Pr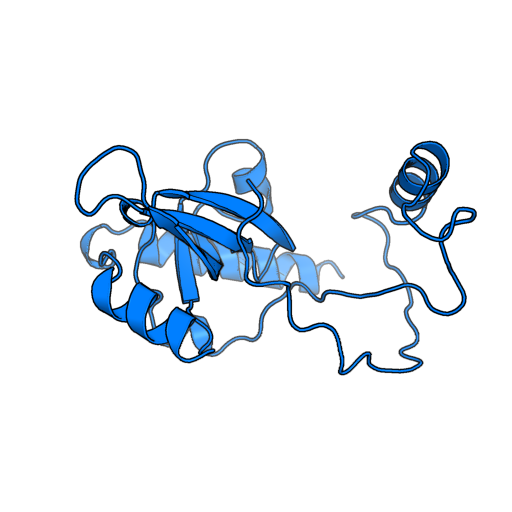otein AF-A0A0R3QI26-F1 (afdb_monomer_lite)

Organism: NCBI:txid42155

pLDDT: mean 86.52, std 13.65, range [39.81, 97.94]

Secondary structure (DSSP, 8-state):
-HHHHHHHHHHHHHHHHHHTSGGG--B--HHHHHHHHHTT--EEEEEE--STTHHHH-SEEEEEEEEEEE-SSTT-EEEEEEESSS--EEEEEGGGEEPPPGGGGSSPPS------TT---TTSS---HHHHHHHHHHS-TTS----------TT-----S---

InterPro domains:
  IPR035437 SNase-like, OB-fold superfamily [G3DSA:2.40.50.90] (6-137)

Structure (mmCIF, N/CA/C/O backbone):
data_AF-A0A0R3QI26-F1
#
_entry.id   AF-A0A0R3QI26-F1
#
loop_
_atom_site.group_PDB
_atom_site.id
_atom_site.type_symbol
_atom_site.label_atom_id
_atom_site.label_alt_id
_atom_site.label_comp_id
_atom_site.label_asym_id
_atom_site.label_entity_id
_atom_site.label_seq_id
_atom_site.pdbx_PDB_ins_code
_atom_site.Cartn_x
_atom_site.Cartn_y
_atom_site.Cartn_z
_atom_site.occupancy
_atom_site.B_iso_or_equiv
_atom_site.auth_seq_id
_atom_site.auth_comp_id
_atom_site.auth_asym_id
_atom_site.auth_atom_id
_atom_site.pdbx_PDB_model_num
ATOM 1 N N . MET A 1 1 ? -5.517 1.335 -22.056 1.00 48.56 1 MET A N 1
ATOM 2 C CA . MET A 1 1 ? -4.408 2.149 -21.522 1.00 48.56 1 MET A CA 1
ATOM 3 C C . MET A 1 1 ? -4.979 3.346 -20.787 1.00 48.56 1 MET A C 1
ATOM 5 O O . MET A 1 1 ? -4.829 3.378 -19.580 1.00 48.56 1 MET A O 1
ATOM 9 N N . ILE A 1 2 ? -5.796 4.162 -21.469 1.00 57.06 2 ILE A N 1
ATOM 10 C CA . ILE A 1 2 ? -6.869 4.965 -20.848 1.00 57.06 2 ILE A CA 1
ATOM 11 C C . ILE A 1 2 ? -7.655 4.081 -19.857 1.00 57.06 2 ILE A C 1
ATOM 13 O O . ILE A 1 2 ? -7.584 4.306 -18.664 1.00 57.06 2 ILE A O 1
ATOM 17 N N . ALA A 1 3 ? -8.125 2.911 -20.312 1.00 59.72 3 ALA A N 1
ATOM 18 C CA . ALA A 1 3 ? -8.862 1.958 -19.470 1.00 59.72 3 ALA A CA 1
ATOM 19 C C . ALA A 1 3 ? -8.213 1.516 -18.132 1.00 59.72 3 ALA A C 1
ATOM 21 O O . ALA A 1 3 ? -8.942 1.289 -17.180 1.00 59.72 3 ALA A O 1
ATOM 22 N N . ALA A 1 4 ? -6.882 1.365 -18.031 1.00 63.09 4 ALA A N 1
ATOM 23 C CA . ALA A 1 4 ? -6.262 0.907 -16.773 1.00 63.09 4 ALA A CA 1
ATOM 24 C C . ALA A 1 4 ? -6.150 2.053 -15.757 1.00 63.09 4 ALA A C 1
ATOM 26 O O . ALA A 1 4 ? -6.390 1.860 -14.567 1.00 63.09 4 ALA A O 1
ATOM 27 N N . ASN A 1 5 ? -5.847 3.257 -16.250 1.00 76.19 5 ASN A N 1
ATOM 28 C CA . ASN A 1 5 ? -5.905 4.470 -15.443 1.00 76.19 5 ASN A CA 1
ATOM 29 C C . ASN A 1 5 ? -7.355 4.805 -15.068 1.00 76.19 5 ASN A C 1
ATOM 31 O O . ASN A 1 5 ? -7.597 5.209 -13.937 1.00 76.19 5 ASN A O 1
ATOM 35 N N . ASP A 1 6 ? -8.316 4.562 -15.964 1.00 83.88 6 ASP A N 1
ATOM 36 C CA . ASP A 1 6 ? -9.743 4.729 -15.679 1.00 83.88 6 ASP A CA 1
ATOM 37 C C . ASP A 1 6 ? -10.209 3.753 -14.594 1.00 83.88 6 ASP A C 1
ATOM 39 O O . ASP A 1 6 ? -10.944 4.142 -13.696 1.00 83.88 6 ASP A O 1
ATOM 43 N N . GLU A 1 7 ? -9.785 2.485 -14.634 1.00 87.75 7 GLU A N 1
ATOM 44 C CA . GLU A 1 7 ? -10.115 1.510 -13.587 1.00 87.75 7 GLU A CA 1
ATOM 45 C C . GLU A 1 7 ? -9.560 1.920 -12.218 1.00 87.75 7 GLU A C 1
ATOM 47 O O . GLU A 1 7 ? -10.280 1.828 -11.221 1.00 87.75 7 GLU A O 1
ATOM 52 N N . LEU A 1 8 ? -8.314 2.404 -12.167 1.00 87.94 8 LEU A N 1
ATOM 53 C CA . LEU A 1 8 ? -7.715 2.918 -10.935 1.00 87.94 8 LEU A CA 1
ATOM 54 C C . LEU A 1 8 ? -8.462 4.161 -10.426 1.00 87.94 8 LEU A C 1
ATOM 56 O O . LEU A 1 8 ? -8.770 4.237 -9.238 1.00 87.94 8 LEU A O 1
ATOM 60 N N . ALA A 1 9 ? -8.794 5.099 -11.317 1.00 88.88 9 ALA A N 1
ATOM 61 C CA . ALA A 1 9 ? -9.532 6.315 -10.982 1.00 88.88 9 ALA A CA 1
ATOM 62 C C . ALA A 1 9 ? -10.949 6.005 -10.474 1.00 88.88 9 ALA A C 1
ATOM 64 O O . ALA A 1 9 ? -11.333 6.465 -9.402 1.00 88.88 9 ALA A O 1
ATOM 65 N N . ASN A 1 10 ? -11.689 5.146 -11.178 1.00 91.81 10 ASN A N 1
ATOM 66 C CA . ASN A 1 10 ? -13.013 4.685 -10.758 1.00 91.81 10 ASN A CA 1
ATOM 67 C C . ASN A 1 10 ? -12.952 4.021 -9.378 1.00 91.81 10 ASN A C 1
ATOM 69 O O . ASN A 1 10 ? -13.800 4.263 -8.522 1.00 91.81 10 ASN A O 1
ATOM 73 N N . PHE A 1 11 ? -11.932 3.196 -9.127 1.00 93.69 11 PHE A N 1
ATOM 74 C CA . PHE A 1 11 ? -11.783 2.557 -7.827 1.00 93.69 11 PHE A CA 1
ATOM 75 C C . PHE A 1 11 ? -11.431 3.554 -6.717 1.00 93.69 11 PHE A C 1
ATOM 77 O O . PHE A 1 11 ? -11.965 3.454 -5.613 1.00 93.69 11 PHE A O 1
ATOM 84 N N . ALA A 1 12 ? -10.589 4.546 -7.002 1.00 92.81 12 ALA A N 1
ATOM 85 C CA . ALA A 1 12 ? -10.317 5.640 -6.077 1.00 92.81 12 ALA A CA 1
ATOM 86 C C . ALA A 1 12 ? -11.598 6.423 -5.729 1.00 92.81 12 ALA A C 1
ATOM 88 O O . ALA A 1 12 ? -11.822 6.749 -4.562 1.00 92.81 12 ALA A O 1
ATOM 89 N N . GLU A 1 13 ? -12.479 6.674 -6.701 1.00 93.44 13 GLU A N 1
ATOM 90 C CA . GLU A 1 13 ? -13.786 7.302 -6.469 1.00 93.44 13 GLU A CA 1
ATOM 91 C C . GLU A 1 13 ? -14.718 6.440 -5.604 1.00 93.44 13 GLU A C 1
ATOM 93 O O . GLU A 1 13 ? -15.394 6.973 -4.718 1.00 93.44 13 GLU A O 1
ATOM 98 N N . GLU A 1 14 ? -14.732 5.117 -5.805 1.00 95.25 14 GLU A N 1
ATOM 99 C CA . GLU A 1 14 ? -15.482 4.173 -4.964 1.00 95.25 14 GLU A CA 1
ATOM 100 C C . GLU A 1 14 ? -15.017 4.246 -3.498 1.00 95.25 14 GLU A C 1
ATOM 102 O O . GLU A 1 14 ? -15.839 4.398 -2.586 1.00 95.25 14 GLU A O 1
ATOM 107 N N . LEU A 1 15 ? -13.698 4.204 -3.264 1.00 96.12 15 LEU A N 1
ATOM 108 C CA . LEU A 1 15 ? -13.115 4.313 -1.923 1.00 96.12 15 LEU A CA 1
ATOM 109 C C . LEU A 1 15 ? -13.424 5.675 -1.292 1.00 96.12 15 LEU A C 1
ATOM 111 O O . LEU A 1 15 ? -13.869 5.730 -0.142 1.00 96.12 15 LEU A O 1
ATOM 115 N N . ASN A 1 16 ? -13.254 6.764 -2.044 1.00 95.06 16 ASN A N 1
ATOM 116 C CA . ASN A 1 16 ? -13.563 8.115 -1.578 1.00 95.06 16 ASN A CA 1
ATOM 117 C C . ASN A 1 16 ? -15.042 8.274 -1.221 1.00 95.06 16 ASN A C 1
ATOM 119 O O . ASN A 1 16 ? -15.364 8.877 -0.200 1.00 95.06 16 ASN A O 1
ATOM 123 N N . SER A 1 17 ? -15.945 7.697 -2.013 1.00 95.81 17 SER A N 1
ATOM 124 C CA . SER A 1 17 ? -17.383 7.735 -1.742 1.00 95.81 17 SER A CA 1
ATOM 125 C C . SER A 1 17 ? -17.740 6.963 -0.470 1.00 95.81 17 SER A C 1
ATOM 127 O O . SER A 1 17 ? -18.522 7.443 0.352 1.00 95.81 17 SER A O 1
ATOM 129 N N . PHE A 1 18 ? -17.150 5.781 -0.269 1.00 97.69 18 PHE A N 1
ATOM 130 C CA . PHE A 1 18 ? -17.448 4.950 0.894 1.00 97.69 18 PHE A CA 1
ATOM 131 C C . PHE A 1 18 ? -16.829 5.503 2.180 1.00 97.69 18 PHE A C 1
ATOM 133 O O . PHE A 1 18 ? -17.549 5.771 3.146 1.00 97.69 18 PHE A O 1
ATOM 140 N N . TYR A 1 19 ? -15.509 5.696 2.205 1.00 97.12 19 TYR A N 1
ATOM 141 C CA . TYR A 1 19 ? -14.792 6.157 3.395 1.00 97.12 19 TYR A CA 1
ATOM 142 C C . TYR A 1 19 ? -14.899 7.667 3.594 1.00 97.12 19 TYR A C 1
ATOM 144 O O . TYR A 1 19 ? -14.694 8.147 4.705 1.00 97.12 19 TYR A O 1
ATOM 152 N N . GLY A 1 20 ? -15.340 8.431 2.594 1.00 94.44 20 GLY A N 1
ATOM 153 C CA . GLY A 1 20 ? -15.779 9.815 2.774 1.00 94.44 20 GLY A CA 1
ATOM 154 C C . GLY A 1 20 ? -16.911 9.942 3.797 1.00 94.44 20 GLY A C 1
ATOM 155 O O . GLY A 1 20 ? -16.990 10.948 4.499 1.00 94.44 20 GLY A O 1
ATOM 156 N N . HIS A 1 21 ? -17.725 8.896 3.978 1.00 96.12 21 HIS A N 1
ATOM 157 C CA . HIS A 1 21 ? -18.800 8.882 4.961 1.00 96.12 21 HIS A CA 1
ATOM 158 C C . HIS A 1 21 ? -18.305 8.384 6.342 1.00 96.12 21 HIS A C 1
ATOM 160 O O . HIS A 1 21 ? -17.973 7.206 6.485 1.00 96.12 21 HIS A O 1
ATOM 166 N N . PRO A 1 22 ? -18.330 9.205 7.417 1.00 95.19 22 PRO A N 1
ATOM 167 C CA . PRO A 1 22 ? -17.735 8.839 8.712 1.00 95.19 22 PRO A CA 1
ATOM 168 C C . PRO A 1 22 ? -18.289 7.560 9.355 1.00 95.19 22 PRO A C 1
ATOM 170 O O . PRO A 1 22 ? -17.576 6.862 10.063 1.00 95.19 22 PRO A O 1
ATOM 173 N N . LYS A 1 23 ? -19.554 7.220 9.080 1.00 97.19 23 LYS A N 1
ATOM 174 C CA . LYS A 1 23 ? -20.205 5.984 9.562 1.00 97.19 23 LYS A CA 1
ATOM 175 C C . LYS A 1 23 ? -19.535 4.694 9.077 1.00 97.19 23 LYS A C 1
ATOM 177 O O . LYS A 1 23 ? -19.688 3.666 9.725 1.00 97.19 23 LYS A O 1
ATOM 182 N N . ASN A 1 24 ? -18.814 4.758 7.962 1.00 97.25 24 ASN A N 1
ATOM 183 C CA . ASN A 1 24 ? -18.126 3.616 7.368 1.00 97.25 24 ASN A CA 1
ATOM 184 C C . ASN A 1 24 ? -16.679 3.483 7.869 1.00 97.25 24 ASN A C 1
ATOM 186 O O . ASN A 1 24 ? -15.964 2.561 7.486 1.00 97.25 24 ASN A O 1
ATOM 190 N N . ARG A 1 25 ? -16.226 4.412 8.720 1.00 97.06 25 ARG A N 1
ATOM 191 C CA . ARG A 1 25 ? -14.868 4.439 9.257 1.00 97.06 25 ARG A CA 1
ATOM 192 C C . ARG A 1 25 ? -14.832 3.674 10.568 1.00 97.06 25 ARG A C 1
ATOM 194 O O . ARG A 1 25 ? -15.480 4.060 11.540 1.00 97.06 25 ARG A O 1
ATOM 201 N N . LYS A 1 26 ? -14.033 2.614 10.610 1.00 97.19 26 LYS A N 1
ATOM 202 C CA . LYS A 1 26 ? -13.781 1.843 11.826 1.00 97.19 26 LYS A CA 1
ATOM 203 C C . LYS A 1 26 ? -12.285 1.773 12.078 1.00 97.19 26 LYS A C 1
ATOM 205 O O . LYS A 1 26 ? -11.536 1.409 11.182 1.00 97.19 26 LYS A O 1
ATOM 210 N N . LEU A 1 27 ? -11.853 2.133 13.285 1.00 95.38 27 LEU A N 1
ATOM 211 C CA . LEU A 1 27 ? -10.446 2.041 13.674 1.00 95.38 27 LEU A CA 1
ATOM 212 C C . LEU A 1 27 ? -9.982 0.586 13.673 1.00 95.38 27 LEU A C 1
ATOM 214 O O . LEU A 1 27 ? -10.707 -0.296 14.140 1.00 95.38 27 LEU A O 1
ATOM 218 N N . ILE A 1 28 ? -8.762 0.356 13.190 1.00 95.44 28 ILE A N 1
ATOM 219 C CA . ILE A 1 28 ? -8.143 -0.964 13.244 1.00 95.44 28 ILE A CA 1
ATOM 220 C C . ILE A 1 28 ? -7.803 -1.350 14.688 1.00 95.44 28 ILE A C 1
ATOM 222 O O . ILE A 1 28 ? -7.332 -0.536 15.482 1.00 95.44 28 ILE A O 1
ATOM 226 N N . ASN A 1 29 ? -8.042 -2.610 15.052 1.00 94.62 29 ASN A N 1
ATOM 227 C CA . ASN A 1 29 ? -7.710 -3.105 16.386 1.00 94.62 29 ASN A CA 1
ATOM 228 C C . ASN A 1 29 ? -6.194 -3.336 16.532 1.00 94.62 29 ASN A C 1
ATOM 230 O O . ASN A 1 29 ? -5.655 -4.297 15.979 1.00 94.62 29 ASN A O 1
ATOM 234 N N . SER A 1 30 ? -5.523 -2.495 17.324 1.00 92.69 30 SER A N 1
ATOM 235 C CA . SER A 1 30 ? -4.068 -2.540 17.516 1.00 92.69 30 SER A CA 1
ATOM 236 C C . SER A 1 30 ? -3.551 -3.894 18.007 1.00 92.69 30 SER A C 1
ATOM 238 O O . SER A 1 30 ? -2.578 -4.412 17.462 1.00 92.69 30 SER A O 1
ATOM 240 N N . SER A 1 31 ? -4.218 -4.516 18.983 1.00 92.31 31 SER A N 1
ATOM 241 C CA . SER A 1 31 ? -3.808 -5.819 19.524 1.00 92.31 31 SER A CA 1
ATOM 242 C C . SER A 1 31 ? -3.845 -6.915 18.458 1.00 92.31 31 SER A C 1
ATOM 244 O O . SER A 1 31 ? -2.926 -7.729 18.365 1.00 92.31 31 SER A O 1
ATOM 246 N N . ASN A 1 32 ? -4.870 -6.913 17.602 1.00 94.19 32 ASN A N 1
ATOM 247 C CA . ASN A 1 32 ? -4.977 -7.858 16.492 1.00 94.19 32 ASN A CA 1
ATOM 248 C C . ASN A 1 32 ? -3.870 -7.647 15.456 1.00 94.19 32 ASN A C 1
ATOM 250 O O . ASN A 1 32 ? -3.346 -8.631 14.932 1.00 94.19 32 ASN A O 1
ATOM 254 N N . VAL A 1 33 ? -3.499 -6.393 15.178 1.00 94.25 33 VAL A N 1
ATOM 255 C CA . VAL A 1 33 ? -2.394 -6.058 14.266 1.00 94.25 33 VAL A CA 1
ATOM 256 C C . VAL A 1 33 ? -1.073 -6.606 14.805 1.00 94.25 33 VAL A C 1
ATOM 258 O O . VAL A 1 33 ? -0.384 -7.321 14.079 1.00 94.25 33 VAL A O 1
ATOM 261 N N . VAL A 1 34 ? -0.759 -6.348 16.080 1.00 91.75 34 VAL A N 1
ATOM 262 C CA . VAL A 1 34 ? 0.449 -6.859 16.757 1.00 91.75 34 VAL A CA 1
ATOM 263 C C . VAL A 1 34 ? 0.516 -8.385 16.641 1.00 91.75 34 VAL A C 1
ATOM 265 O O . VAL A 1 34 ? 1.451 -8.929 16.053 1.00 91.75 34 VAL A O 1
ATOM 268 N N . ILE A 1 35 ? -0.536 -9.076 17.096 1.00 93.94 35 ILE A N 1
ATOM 269 C CA . ILE A 1 35 ? -0.610 -10.545 17.097 1.00 93.94 35 ILE A CA 1
ATOM 270 C C . ILE A 1 35 ? -0.483 -11.116 15.678 1.00 93.94 35 ILE A C 1
ATOM 272 O O . ILE A 1 35 ? 0.120 -12.174 15.472 1.00 93.94 35 ILE A O 1
ATOM 276 N N . ALA A 1 36 ? -1.094 -10.471 14.682 1.00 94.62 36 ALA A N 1
ATOM 277 C CA . ALA A 1 36 ? -1.040 -10.937 13.304 1.00 94.62 36 ALA A CA 1
ATOM 278 C C . ALA A 1 36 ? 0.374 -10.810 12.721 1.00 94.62 36 ALA A C 1
ATOM 280 O O . ALA A 1 36 ? 0.859 -11.765 12.107 1.00 94.62 36 ALA A O 1
ATOM 281 N N . LEU A 1 37 ? 1.046 -9.681 12.956 1.00 92.69 37 LEU A N 1
ATOM 282 C CA . LEU A 1 37 ? 2.402 -9.441 12.468 1.00 92.69 37 LEU A CA 1
ATOM 283 C C . LEU A 1 37 ? 3.423 -10.381 13.117 1.00 92.69 37 LEU A C 1
ATOM 285 O O . LEU A 1 37 ? 4.235 -10.964 12.396 1.00 92.69 37 LEU A O 1
ATOM 289 N N . GLU A 1 38 ? 3.325 -10.614 14.430 1.00 91.06 38 GLU A N 1
ATOM 290 C CA . GLU A 1 38 ? 4.148 -11.594 15.160 1.00 91.06 38 GLU A CA 1
ATOM 291 C C . GLU A 1 38 ? 3.986 -13.014 14.604 1.00 91.06 38 GLU A C 1
ATOM 293 O O . GLU A 1 38 ? 4.953 -13.762 14.463 1.00 91.06 38 GLU A O 1
ATOM 298 N N . LYS A 1 39 ? 2.760 -13.381 14.214 1.00 93.62 39 LYS A N 1
ATOM 299 C CA . LYS A 1 39 ? 2.443 -14.682 13.601 1.00 93.62 39 LYS A CA 1
ATOM 300 C C . LYS A 1 39 ? 2.820 -14.776 12.126 1.00 93.62 39 LYS A C 1
ATOM 302 O O . LYS A 1 39 ? 2.452 -15.745 11.460 1.00 93.62 39 LYS A O 1
ATOM 307 N N . GLY A 1 40 ? 3.492 -13.773 11.572 1.00 90.25 40 GLY A N 1
ATOM 308 C CA . GLY A 1 40 ? 3.869 -13.786 10.170 1.00 90.25 40 GLY A CA 1
ATOM 309 C C . GLY A 1 40 ? 2.707 -13.501 9.204 1.00 90.25 40 GLY A C 1
ATOM 310 O O . GLY A 1 40 ? 2.911 -13.568 7.987 1.00 90.25 40 GLY A O 1
ATOM 311 N N . LYS A 1 41 ? 1.505 -13.173 9.697 1.00 93.44 41 LYS A N 1
ATOM 312 C CA . LYS A 1 41 ? 0.310 -12.947 8.870 1.00 93.44 41 LYS A CA 1
ATOM 313 C C . LYS A 1 41 ? 0.344 -11.564 8.220 1.00 93.44 41 LYS A C 1
ATOM 315 O O . LYS A 1 41 ? 0.960 -10.637 8.739 1.00 93.44 41 LYS A O 1
ATOM 320 N N . ARG A 1 42 ? -0.307 -11.448 7.061 1.00 93.75 42 ARG A N 1
ATOM 321 C CA . ARG A 1 42 ? -0.480 -10.176 6.347 1.00 93.75 42 ARG A CA 1
ATOM 322 C C . ARG A 1 42 ? -1.638 -9.409 6.974 1.00 93.75 42 ARG A C 1
ATOM 324 O O . ARG A 1 42 ? -2.653 -10.017 7.316 1.00 93.75 42 ARG A O 1
ATOM 331 N N . VAL A 1 43 ? -1.470 -8.102 7.123 1.00 96.50 43 VAL A N 1
ATOM 332 C CA . VAL A 1 43 ? -2.460 -7.209 7.728 1.00 96.50 43 VAL A CA 1
ATOM 333 C C . VAL A 1 43 ? -2.741 -6.079 6.755 1.00 96.50 43 VAL A C 1
ATOM 335 O O . VAL A 1 43 ? -1.810 -5.476 6.226 1.00 96.50 43 VAL A O 1
ATOM 338 N N . TYR A 1 44 ? -4.018 -5.799 6.532 1.00 97.44 44 TYR A N 1
ATOM 339 C CA . TYR A 1 44 ? -4.472 -4.799 5.575 1.00 97.44 44 TYR A CA 1
ATOM 340 C C . TYR A 1 44 ? -5.314 -3.742 6.269 1.00 97.44 44 TYR A C 1
ATOM 342 O O . TYR A 1 44 ? -5.941 -4.011 7.294 1.00 97.44 44 TYR A O 1
ATOM 350 N N . GLY A 1 45 ? -5.338 -2.558 5.680 1.00 97.81 45 GLY A N 1
ATOM 351 C CA . GLY A 1 45 ? -6.147 -1.446 6.147 1.00 97.81 45 GLY A CA 1
ATOM 352 C C . GLY A 1 45 ? -6.409 -0.456 5.026 1.00 97.81 45 GLY A C 1
ATOM 353 O O . GLY A 1 45 ? -6.056 -0.691 3.866 1.00 97.81 45 GLY A O 1
ATOM 354 N N . ILE A 1 46 ? -7.021 0.655 5.399 1.00 97.94 46 ILE A N 1
ATOM 355 C CA . ILE A 1 46 ? -7.219 1.817 4.541 1.00 97.94 46 ILE A CA 1
ATOM 356 C C . ILE A 1 46 ? -6.725 3.054 5.287 1.00 97.94 46 ILE A C 1
ATOM 358 O O . ILE A 1 46 ? -6.895 3.167 6.505 1.00 97.94 46 ILE A O 1
ATOM 362 N N . VAL A 1 47 ? -6.060 3.949 4.567 1.00 96.19 47 VAL A N 1
ATOM 363 C CA . VAL A 1 47 ? -5.510 5.185 5.125 1.00 96.19 47 VAL A CA 1
ATOM 364 C C . VAL A 1 47 ? -5.991 6.376 4.310 1.00 96.19 47 VAL A C 1
ATOM 366 O O . VAL A 1 47 ? -6.181 6.260 3.096 1.00 96.19 47 VAL A O 1
ATOM 369 N N . GLU A 1 48 ? -6.196 7.493 5.001 1.00 95.06 48 GLU A N 1
ATOM 370 C CA . GLU A 1 48 ? -6.409 8.795 4.379 1.00 95.06 48 GLU A CA 1
ATOM 371 C C . GLU A 1 48 ? -5.049 9.381 3.975 1.00 95.06 48 GLU A C 1
ATOM 373 O O . GLU A 1 48 ? -4.095 9.402 4.763 1.00 95.06 48 GLU A O 1
ATOM 378 N N . VAL A 1 49 ? -4.949 9.796 2.721 1.00 90.88 49 VAL A N 1
ATOM 379 C CA . VAL A 1 49 ? -3.786 10.421 2.106 1.00 90.88 49 VAL A CA 1
ATOM 380 C C . VAL A 1 49 ? -4.195 11.829 1.705 1.00 90.88 49 VAL A C 1
ATOM 382 O O . VAL A 1 49 ? -5.189 12.015 1.002 1.00 90.88 49 VAL A O 1
ATOM 385 N N . ASP A 1 50 ? -3.409 12.799 2.154 1.00 81.62 50 ASP A N 1
ATOM 386 C CA . ASP A 1 50 ? -3.583 14.211 1.831 1.00 81.62 50 ASP A CA 1
ATOM 387 C C . ASP A 1 50 ? -2.641 14.625 0.678 1.00 81.62 50 ASP A C 1
ATOM 389 O O . ASP A 1 50 ? -1.786 13.848 0.239 1.00 81.62 50 ASP A O 1
ATOM 393 N N . ASP A 1 51 ? -2.782 15.871 0.217 1.00 70.44 51 ASP A N 1
ATOM 394 C CA . ASP A 1 51 ? -1.889 16.571 -0.726 1.00 70.44 51 ASP A CA 1
ATOM 395 C C . ASP A 1 51 ? -1.890 16.083 -2.194 1.00 70.44 51 ASP A C 1
ATOM 397 O O . ASP A 1 51 ? -2.784 15.369 -2.651 1.00 70.44 51 ASP A O 1
ATOM 401 N N . GLU A 1 52 ? -0.894 16.539 -2.970 1.00 63.69 52 GLU A N 1
ATOM 402 C CA . GLU A 1 52 ? -0.713 16.304 -4.415 1.00 63.69 52 GLU A CA 1
ATOM 403 C C . GLU A 1 52 ? -0.776 14.815 -4.801 1.00 63.69 52 GLU A C 1
ATOM 405 O O . GLU A 1 52 ? -1.206 14.475 -5.902 1.00 63.69 52 GLU A O 1
ATOM 410 N N . PHE A 1 53 ? -0.425 13.908 -3.883 1.00 61.12 53 PHE A N 1
ATOM 411 C CA . PHE A 1 53 ? -0.536 12.463 -4.098 1.00 61.12 53 PHE A CA 1
ATOM 412 C C . PHE A 1 53 ? -1.991 11.992 -4.234 1.00 61.12 53 PHE A C 1
ATOM 414 O O . PHE A 1 53 ? -2.288 11.128 -5.068 1.00 61.12 53 PHE A O 1
ATOM 421 N N . ALA A 1 54 ? -2.918 12.580 -3.474 1.00 71.38 54 ALA A N 1
ATOM 422 C CA . ALA A 1 54 ? -4.335 12.228 -3.520 1.00 71.38 54 ALA A CA 1
ATOM 423 C C . ALA A 1 54 ? -4.997 12.621 -4.850 1.00 71.38 54 ALA A C 1
ATOM 425 O O . ALA A 1 54 ? -5.975 11.988 -5.252 1.00 71.38 54 ALA A O 1
ATOM 426 N N . GLN A 1 55 ? -4.444 13.611 -5.565 1.00 68.00 55 GLN A N 1
ATOM 427 C CA . GLN A 1 55 ? -4.990 14.097 -6.837 1.00 68.00 55 GLN A CA 1
ATOM 428 C C . GLN A 1 55 ? -5.053 13.000 -7.909 1.00 68.00 55 GLN A C 1
ATOM 430 O O . GLN A 1 55 ? -5.958 13.008 -8.741 1.00 68.00 55 GLN A O 1
ATOM 435 N N . PHE A 1 56 ? -4.116 12.050 -7.876 1.00 68.50 56 PHE A N 1
ATOM 436 C CA . PHE A 1 56 ? -3.997 11.004 -8.895 1.00 68.50 56 PHE A CA 1
ATOM 437 C C . PHE A 1 56 ? -4.433 9.624 -8.404 1.00 68.50 56 PHE A C 1
ATOM 439 O O . PHE A 1 56 ? -4.791 8.769 -9.207 1.00 68.50 56 PHE A O 1
ATOM 446 N N . THR A 1 57 ? -4.387 9.394 -7.091 1.00 81.12 57 THR A N 1
ATOM 447 C CA . THR A 1 57 ? -4.556 8.054 -6.502 1.00 81.12 57 THR A CA 1
ATOM 448 C C . THR A 1 57 ? -5.723 7.956 -5.516 1.00 81.12 57 THR A C 1
ATOM 450 O O . THR A 1 57 ? -6.015 6.871 -5.016 1.00 81.12 57 THR A O 1
ATOM 453 N N . G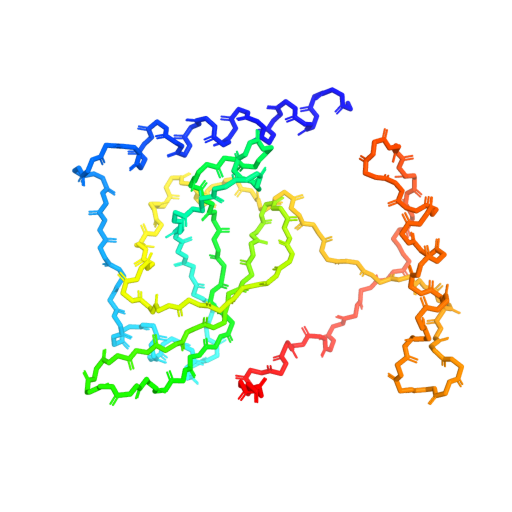LY A 1 58 ? -6.431 9.065 -5.281 1.00 86.81 58 GLY A N 1
ATOM 454 C CA . GLY A 1 58 ? -7.540 9.161 -4.336 1.00 86.81 58 GLY A CA 1
ATOM 455 C C . GLY A 1 58 ? -7.091 9.451 -2.905 1.00 86.81 58 GLY A C 1
ATOM 456 O O . GLY A 1 58 ? -5.972 9.127 -2.502 1.00 86.81 58 GLY A O 1
ATOM 457 N N . CYS A 1 59 ? -7.999 10.049 -2.128 1.00 92.38 59 CYS A N 1
ATOM 458 C CA . CYS A 1 59 ? -7.795 10.358 -0.713 1.00 92.38 59 CYS A CA 1
ATOM 459 C C . CYS A 1 59 ? -7.767 9.097 0.150 1.00 92.38 59 CYS A C 1
ATOM 461 O O . CYS A 1 59 ? -7.099 9.072 1.171 1.00 92.38 59 CYS A O 1
ATOM 463 N N . TRP A 1 60 ? -8.486 8.043 -0.233 1.00 95.75 60 TRP A N 1
ATOM 464 C CA . TRP A 1 60 ? -8.532 6.793 0.522 1.00 95.75 60 TRP A CA 1
ATOM 465 C C . TRP A 1 60 ? -7.833 5.677 -0.236 1.00 95.75 60 TRP A C 1
ATOM 467 O O . TRP A 1 60 ? -8.225 5.345 -1.352 1.00 95.75 60 TRP A O 1
ATOM 477 N N . GLN A 1 61 ? -6.821 5.067 0.383 1.00 95.56 61 GLN A N 1
ATOM 478 C CA . GLN A 1 61 ? -5.982 4.068 -0.283 1.00 95.56 61 GLN A CA 1
ATOM 479 C C . GLN A 1 61 ? -5.857 2.782 0.518 1.00 95.56 61 GLN A C 1
ATOM 481 O O . GLN A 1 61 ? -5.707 2.797 1.743 1.00 95.56 61 GLN A O 1
ATOM 486 N N . ARG A 1 62 ? -5.873 1.649 -0.193 1.00 97.25 62 ARG A N 1
ATOM 487 C CA . ARG A 1 62 ? -5.638 0.336 0.409 1.00 97.25 62 ARG A CA 1
ATOM 488 C C . ARG A 1 62 ? -4.163 0.168 0.728 1.00 97.25 62 ARG A C 1
ATOM 490 O O . ARG A 1 62 ? -3.296 0.378 -0.124 1.00 97.25 62 ARG A O 1
ATOM 497 N N . ILE A 1 63 ? -3.887 -0.289 1.941 1.00 97.19 63 ILE A N 1
ATOM 498 C CA . ILE A 1 63 ? -2.527 -0.504 2.424 1.00 97.19 63 ILE A CA 1
ATOM 499 C C . ILE A 1 63 ? -2.339 -1.912 2.974 1.00 97.19 63 ILE A C 1
ATOM 501 O O . ILE A 1 63 ? -3.279 -2.579 3.410 1.00 97.19 63 ILE A O 1
ATOM 505 N N . GLU A 1 64 ? -1.089 -2.357 2.980 1.00 97.12 64 GLU A N 1
ATOM 506 C CA . GLU A 1 64 ? -0.633 -3.468 3.809 1.00 97.12 64 GLU A CA 1
ATOM 507 C C . GLU A 1 64 ? 0.347 -2.953 4.856 1.00 97.12 64 GLU A C 1
ATOM 509 O O . GLU A 1 64 ? 1.298 -2.240 4.532 1.00 97.12 64 GLU A O 1
ATOM 514 N N . ILE A 1 65 ? 0.131 -3.357 6.105 1.00 96.88 65 ILE A N 1
ATOM 515 C CA . ILE A 1 65 ? 1.040 -3.070 7.208 1.00 96.88 65 ILE A CA 1
ATOM 516 C C . ILE A 1 65 ? 2.184 -4.082 7.149 1.00 96.88 65 ILE A C 1
ATOM 518 O O . ILE A 1 65 ? 1.977 -5.290 7.267 1.00 96.88 65 ILE A O 1
ATOM 522 N N . LEU A 1 66 ? 3.401 -3.578 6.958 1.00 94.50 66 LEU A N 1
ATOM 523 C CA . LEU A 1 66 ? 4.618 -4.377 6.826 1.00 94.50 66 LEU A CA 1
ATOM 524 C C . LEU A 1 66 ? 5.276 -4.670 8.176 1.00 94.50 66 LEU A C 1
ATOM 526 O O . LEU A 1 66 ? 5.914 -5.709 8.340 1.00 94.50 66 LEU A O 1
ATOM 530 N N . GLY A 1 67 ? 5.125 -3.759 9.135 1.00 92.25 67 GLY A N 1
ATOM 531 C CA . GLY A 1 67 ? 5.679 -3.891 10.477 1.00 92.25 67 GLY A CA 1
ATOM 532 C C . GLY A 1 67 ? 5.194 -2.782 11.402 1.00 92.25 67 GLY A C 1
ATOM 533 O O . GLY A 1 67 ? 4.681 -1.761 10.936 1.00 92.25 67 GLY A O 1
ATOM 534 N N . ILE A 1 68 ? 5.389 -2.981 12.706 1.00 92.81 68 ILE A N 1
ATOM 535 C CA . ILE A 1 68 ? 5.066 -2.007 13.756 1.00 92.81 68 ILE A CA 1
ATOM 536 C C . ILE A 1 68 ? 6.242 -1.816 14.716 1.00 92.81 68 ILE A C 1
ATOM 538 O O . ILE A 1 68 ? 7.078 -2.707 14.872 1.00 92.81 68 ILE A O 1
ATOM 542 N N . LYS A 1 69 ? 6.300 -0.648 15.351 1.00 91.06 69 LYS A N 1
ATOM 543 C CA . LYS A 1 69 ? 7.238 -0.304 16.420 1.00 91.06 69 LYS A CA 1
ATOM 544 C C . LYS A 1 69 ? 6.515 0.547 17.458 1.00 91.06 69 LYS A C 1
AT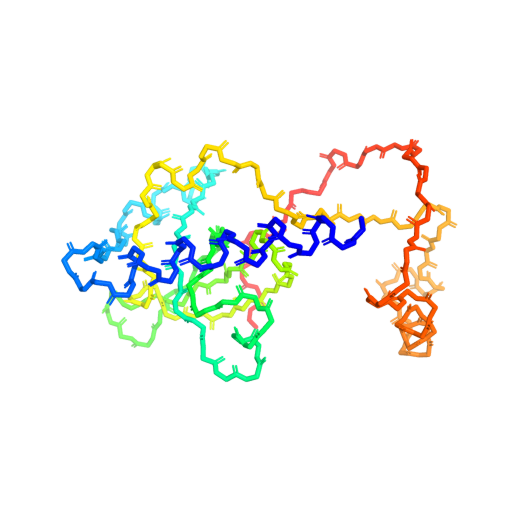OM 546 O O . LYS A 1 69 ? 5.679 1.371 17.088 1.00 91.06 69 LYS A O 1
ATOM 551 N N . ASP A 1 70 ? 6.857 0.365 18.728 1.00 88.88 70 ASP A N 1
ATOM 552 C CA . ASP A 1 70 ? 6.33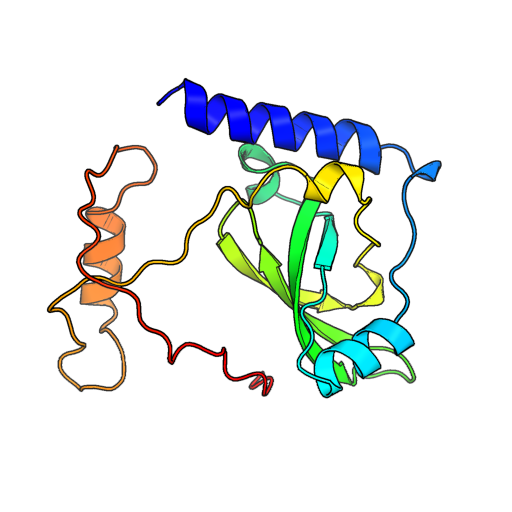4 1.199 19.809 1.00 88.88 70 ASP A CA 1
ATOM 553 C C . ASP A 1 70 ? 6.623 2.684 19.546 1.00 88.88 70 ASP A C 1
ATOM 555 O O . ASP A 1 70 ? 7.708 3.069 19.092 1.00 88.88 70 ASP A O 1
ATOM 559 N N . GLY A 1 71 ? 5.615 3.510 19.797 1.00 82.12 71 GLY A N 1
ATOM 560 C CA . GLY A 1 71 ? 5.693 4.959 19.763 1.00 82.12 71 GLY A CA 1
ATOM 561 C C . GLY A 1 71 ? 6.153 5.548 21.095 1.00 82.12 71 GLY A C 1
ATOM 562 O O . GLY A 1 71 ? 6.550 4.849 22.022 1.00 82.12 71 GLY A O 1
ATOM 563 N N . TYR A 1 72 ? 6.089 6.877 21.189 1.00 76.88 72 TYR A N 1
ATOM 564 C CA . TYR A 1 72 ? 6.522 7.616 22.381 1.00 76.88 72 TYR A CA 1
ATOM 565 C C . TYR A 1 72 ? 5.585 7.453 23.588 1.00 76.88 72 TYR A C 1
ATOM 567 O O . TYR A 1 72 ? 6.019 7.622 24.725 1.00 76.88 72 TYR A O 1
ATOM 575 N N . TYR A 1 73 ? 4.309 7.148 23.346 1.00 79.12 73 TYR A N 1
ATOM 576 C CA . TYR A 1 73 ? 3.282 7.003 24.379 1.00 79.12 73 TYR A CA 1
ATOM 577 C C . TYR A 1 73 ? 2.851 5.543 24.513 1.00 79.12 73 TYR A C 1
ATOM 579 O O . TYR A 1 73 ? 2.917 4.781 23.549 1.00 79.12 73 TYR A O 1
ATOM 587 N N . SER A 1 74 ? 2.366 5.175 25.702 1.00 74.75 74 SER A N 1
ATOM 588 C CA . SER A 1 74 ? 1.762 3.860 25.935 1.00 74.75 74 SER A CA 1
ATOM 589 C C . SER A 1 74 ? 0.641 3.608 24.920 1.00 74.75 74 SER A C 1
ATOM 591 O O . SER A 1 74 ? -0.165 4.500 24.663 1.00 74.75 74 SER A O 1
ATOM 593 N N . GLU A 1 75 ? 0.644 2.420 24.309 1.00 73.56 75 GLU A N 1
ATOM 594 C CA . GLU A 1 75 ? -0.323 1.981 23.285 1.00 73.56 75 GLU A CA 1
ATOM 595 C C . GLU A 1 75 ? -0.331 2.795 21.974 1.00 73.56 75 GLU A C 1
ATOM 597 O O . GLU A 1 75 ? -1.216 2.625 21.133 1.00 73.56 75 GLU A O 1
ATOM 602 N N . SER A 1 76 ? 0.679 3.640 21.749 1.00 86.12 76 SER A N 1
ATOM 603 C CA . SER A 1 76 ? 0.929 4.267 20.450 1.00 86.12 76 SER A CA 1
ATOM 604 C C . SER A 1 76 ? 1.908 3.419 19.645 1.00 86.12 76 SER A C 1
ATOM 606 O O . SER A 1 76 ? 2.946 3.020 20.164 1.00 86.12 76 SER A O 1
ATOM 608 N N . PHE A 1 77 ? 1.607 3.167 18.371 1.00 91.44 77 PHE A N 1
ATOM 609 C CA . PHE A 1 77 ? 2.472 2.401 17.474 1.00 91.44 77 PHE A CA 1
ATOM 610 C C . PHE A 1 77 ? 2.729 3.183 16.192 1.00 91.44 77 PHE A C 1
ATOM 612 O O . PHE A 1 77 ? 1.790 3.665 15.557 1.00 91.44 77 PHE A O 1
ATOM 619 N N . PHE A 1 78 ? 3.991 3.248 15.775 1.00 94.25 78 PHE A N 1
ATOM 620 C CA . PHE A 1 78 ? 4.340 3.578 14.400 1.00 94.25 78 PHE A CA 1
ATOM 621 C C . PHE A 1 78 ? 4.291 2.312 13.562 1.00 94.25 78 PHE A C 1
ATOM 623 O O . PHE A 1 78 ? 4.741 1.248 13.986 1.00 94.25 78 PHE A O 1
ATOM 630 N N . CYS A 1 79 ? 3.770 2.421 12.353 1.00 94.19 79 CYS A N 1
ATOM 631 C CA . CYS A 1 79 ? 3.675 1.314 11.426 1.00 94.19 79 CYS A CA 1
ATOM 632 C C . CYS A 1 79 ? 4.266 1.711 10.081 1.00 94.19 79 CYS A C 1
ATOM 634 O O . CYS A 1 79 ? 4.054 2.820 9.591 1.00 94.19 79 CYS A O 1
ATOM 636 N N . ARG A 1 80 ? 5.029 0.791 9.492 1.00 95.75 80 ARG A N 1
ATOM 637 C CA . ARG A 1 80 ? 5.469 0.913 8.106 1.00 95.75 80 ARG A CA 1
ATOM 638 C C . ARG A 1 80 ? 4.425 0.247 7.232 1.00 95.75 80 ARG A C 1
ATOM 640 O O . ARG A 1 80 ? 4.100 -0.920 7.457 1.00 95.75 80 ARG A O 1
ATOM 647 N N . LEU A 1 81 ? 3.943 0.957 6.226 1.00 95.38 81 LEU A N 1
ATOM 648 C CA . LEU A 1 81 ? 2.932 0.467 5.300 1.00 95.38 81 LEU A CA 1
ATOM 649 C C . LEU A 1 81 ? 3.426 0.506 3.854 1.00 95.38 81 LEU A C 1
ATOM 651 O O . LEU A 1 81 ? 4.387 1.207 3.533 1.00 95.38 81 LEU A O 1
ATOM 655 N N . ARG A 1 82 ? 2.771 -0.268 2.988 1.00 95.00 82 ARG A N 1
ATOM 656 C CA . ARG A 1 82 ? 2.861 -0.133 1.529 1.00 95.00 82 ARG A CA 1
ATOM 657 C C . ARG A 1 82 ? 1.487 0.121 0.939 1.00 95.00 82 ARG A C 1
ATOM 659 O O . ARG A 1 82 ? 0.525 -0.511 1.379 1.00 95.00 82 ARG A O 1
ATOM 666 N N . PHE A 1 83 ? 1.414 0.968 -0.077 1.00 94.69 83 PHE A N 1
ATOM 667 C CA . PHE A 1 83 ? 0.182 1.170 -0.830 1.00 94.69 83 PHE A CA 1
ATOM 668 C C . PHE A 1 83 ? 0.024 0.061 -1.864 1.00 94.69 83 PHE A C 1
ATOM 670 O O . PHE A 1 83 ? 0.967 -0.288 -2.576 1.00 94.69 83 PHE A O 1
ATOM 677 N N . LEU A 1 84 ? -1.161 -0.541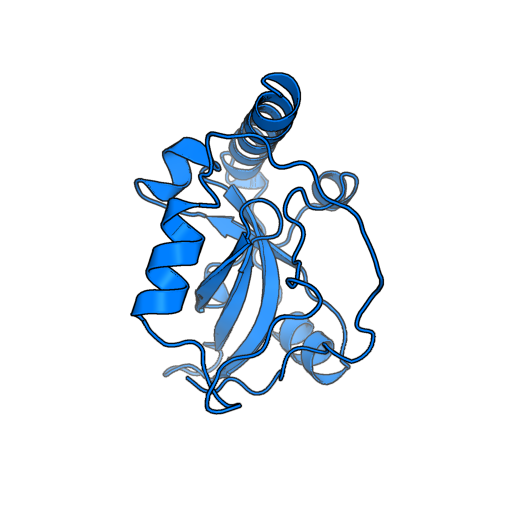 -1.907 1.00 94.94 84 LEU A N 1
ATOM 678 C CA . LEU A 1 84 ? -1.430 -1.693 -2.768 1.00 94.94 84 LEU A CA 1
ATOM 679 C C . LEU A 1 84 ? -1.683 -1.287 -4.222 1.00 94.94 84 LEU A C 1
ATOM 681 O O . LEU A 1 84 ? -1.421 -2.073 -5.129 1.00 94.94 84 LEU A O 1
ATOM 685 N N . ASP A 1 85 ? -2.175 -0.070 -4.436 1.00 92.88 85 ASP A N 1
ATOM 686 C CA . ASP A 1 85 ? -2.696 0.355 -5.737 1.00 92.88 85 ASP A CA 1
ATOM 687 C C . ASP A 1 85 ? -1.786 1.360 -6.441 1.00 92.88 85 ASP A C 1
ATOM 689 O O . ASP A 1 85 ? -1.635 1.296 -7.656 1.00 92.88 85 ASP A O 1
ATOM 693 N N . SER A 1 86 ? -1.098 2.203 -5.673 1.00 88.94 86 SER A N 1
ATOM 694 C CA . SER A 1 86 ? -0.132 3.197 -6.154 1.00 88.94 86 SER A CA 1
ATOM 695 C C . SER A 1 86 ? 1.329 2.759 -5.985 1.00 88.94 86 SER A C 1
ATOM 697 O O . SER A 1 86 ? 2.210 3.230 -6.699 1.00 88.94 86 SER A O 1
ATOM 699 N N . GLY A 1 87 ? 1.604 1.812 -5.082 1.00 90.12 87 GLY A N 1
ATOM 700 C CA . GLY A 1 87 ? 2.966 1.419 -4.725 1.00 90.12 87 GLY A CA 1
ATOM 701 C C . GLY A 1 87 ? 3.637 2.390 -3.749 1.00 90.12 87 GLY A C 1
ATOM 702 O O . GLY A 1 87 ? 3.023 3.292 -3.195 1.00 90.12 87 GLY A O 1
ATOM 703 N N . GLY A 1 88 ? 4.924 2.175 -3.479 1.00 89.25 88 GLY A N 1
ATOM 704 C CA . GLY A 1 88 ? 5.649 2.951 -2.469 1.00 89.25 88 GLY A CA 1
ATOM 705 C C . GLY A 1 88 ? 5.349 2.526 -1.026 1.00 89.25 88 GLY A C 1
ATOM 706 O O . GLY A 1 88 ? 4.621 1.564 -0.758 1.00 89.25 88 GLY A O 1
ATOM 707 N N . THR A 1 89 ? 5.988 3.214 -0.079 1.00 93.00 89 THR A N 1
ATOM 708 C CA . THR A 1 89 ? 5.868 2.941 1.360 1.00 93.00 89 THR A CA 1
ATOM 709 C C . THR A 1 89 ? 5.802 4.227 2.160 1.00 93.00 89 THR A C 1
ATOM 711 O O . THR A 1 89 ? 6.453 5.196 1.783 1.00 93.00 89 THR A O 1
ATOM 714 N N . ASP A 1 90 ? 5.120 4.186 3.299 1.00 92.56 90 ASP A N 1
ATOM 715 C CA . ASP A 1 90 ? 5.017 5.304 4.241 1.00 92.56 90 ASP A CA 1
ATOM 716 C C . ASP A 1 90 ? 5.150 4.802 5.691 1.00 92.56 90 ASP A C 1
ATOM 718 O O . ASP A 1 90 ? 5.065 3.595 5.958 1.00 92.56 90 ASP A O 1
ATOM 722 N N . VAL A 1 91 ? 5.377 5.722 6.627 1.00 94.00 91 VAL A N 1
ATOM 723 C CA . VAL A 1 91 ? 5.358 5.473 8.070 1.00 94.00 91 VAL A CA 1
ATOM 724 C C . VAL A 1 91 ? 4.278 6.339 8.707 1.00 94.00 91 VAL A C 1
ATOM 726 O O . VAL A 1 91 ? 4.327 7.563 8.648 1.00 94.00 91 VAL A O 1
ATOM 729 N N . ARG A 1 92 ? 3.305 5.699 9.359 1.00 93.00 92 ARG A N 1
ATOM 730 C CA . ARG A 1 92 ? 2.151 6.367 9.979 1.00 93.00 92 ARG A CA 1
ATOM 731 C C . ARG A 1 92 ? 1.936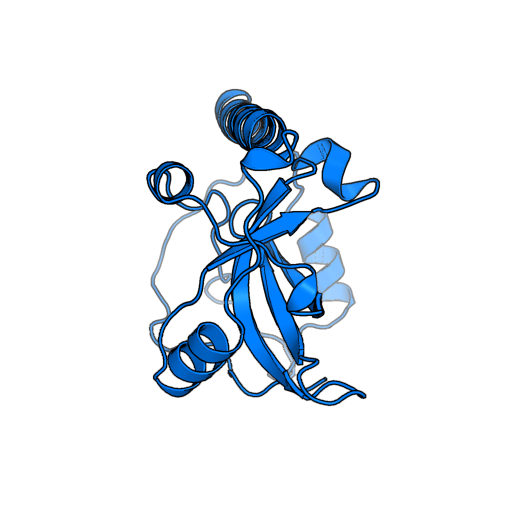 5.883 11.406 1.00 93.00 92 ARG A C 1
ATOM 733 O O . ARG A 1 92 ? 2.449 4.837 11.807 1.00 93.00 92 ARG A O 1
ATOM 740 N N . LEU A 1 93 ? 1.149 6.630 12.174 1.00 94.06 93 LEU A N 1
ATOM 741 C CA . LEU A 1 93 ? 0.610 6.130 13.436 1.00 94.06 93 LEU A CA 1
ATOM 742 C C . LEU A 1 93 ? -0.459 5.078 13.144 1.00 94.06 93 LEU A C 1
ATOM 744 O O . LEU A 1 93 ? -1.312 5.276 12.286 1.00 94.06 93 LEU A O 1
ATOM 748 N N . LEU A 1 94 ? -0.460 3.974 13.888 1.00 94.69 94 LEU A N 1
ATOM 749 C CA . LEU A 1 94 ? -1.465 2.924 13.718 1.00 94.69 94 LEU A CA 1
ATOM 750 C C . LEU A 1 94 ? -2.889 3.447 13.968 1.00 94.69 94 LEU A C 1
ATOM 752 O O . LEU A 1 94 ? -3.835 2.987 13.337 1.00 94.69 94 LEU A O 1
ATOM 756 N N . SER A 1 95 ? -3.033 4.453 14.834 1.00 93.44 95 SER A N 1
ATOM 757 C CA . SER A 1 95 ? -4.306 5.124 15.113 1.00 93.44 95 SER A CA 1
ATOM 758 C C . SER A 1 95 ? -4.886 5.893 13.922 1.00 93.44 95 SER A C 1
ATOM 760 O O . SER A 1 95 ? -6.072 6.209 13.951 1.00 93.44 95 SER A O 1
ATOM 762 N N . SER A 1 96 ? -4.096 6.185 12.881 1.00 94.12 96 SER A N 1
ATOM 763 C CA . SER A 1 96 ? -4.595 6.794 11.640 1.00 94.12 96 SER A CA 1
ATOM 764 C C . SER A 1 96 ? -5.034 5.761 10.597 1.00 94.12 96 SER A C 1
ATOM 766 O O . SER A 1 96 ? -5.432 6.143 9.500 1.00 94.12 96 SER A O 1
ATOM 768 N N . ILE A 1 97 ? -4.926 4.461 10.895 1.00 96.81 97 ILE A N 1
ATOM 769 C CA . ILE A 1 97 ? -5.321 3.381 9.986 1.00 96.81 97 ILE A CA 1
ATOM 770 C C . ILE A 1 97 ? -6.713 2.879 10.359 1.00 96.81 97 ILE A C 1
ATOM 772 O O . ILE A 1 97 ? -7.009 2.570 11.517 1.00 96.81 97 ILE A O 1
ATOM 776 N N . LEU A 1 98 ? -7.563 2.746 9.345 1.00 97.88 98 LEU A N 1
ATOM 777 C CA . LEU A 1 98 ? -8.890 2.166 9.483 1.00 97.88 98 LEU A CA 1
ATOM 778 C C . LEU A 1 98 ? -8.901 0.709 9.005 1.00 97.88 98 LEU A C 1
ATOM 780 O O . LEU A 1 98 ? -8.089 0.288 8.174 1.00 97.88 98 LEU A O 1
ATOM 784 N N . GLU A 1 99 ? -9.851 -0.064 9.526 1.00 97.88 99 GLU A N 1
ATOM 785 C CA . GLU A 1 99 ? -10.187 -1.379 8.991 1.00 97.88 99 GLU A CA 1
ATOM 786 C C . GLU A 1 99 ? -10.668 -1.233 7.545 1.00 97.88 99 GLU A C 1
ATOM 788 O O . GLU A 1 99 ? -11.537 -0.415 7.241 1.00 97.88 99 GLU A O 1
ATOM 793 N N . ILE A 1 100 ? -10.102 -2.048 6.656 1.00 97.75 100 ILE A N 1
ATOM 794 C CA . ILE A 1 100 ? -10.577 -2.148 5.281 1.00 97.75 100 ILE A CA 1
ATOM 795 C C . ILE A 1 100 ? -11.838 -3.018 5.227 1.00 97.75 100 ILE A C 1
ATOM 797 O O . ILE A 1 100 ? -11.852 -4.143 5.732 1.00 97.75 100 ILE A O 1
ATOM 801 N N . ASP A 1 101 ? -12.890 -2.505 4.593 1.00 97.56 101 ASP A N 1
ATOM 802 C CA . ASP A 1 101 ? -14.116 -3.259 4.344 1.00 97.56 101 ASP A CA 1
ATOM 803 C C . ASP A 1 101 ? -13.850 -4.441 3.386 1.00 97.56 101 ASP A C 1
ATOM 805 O O . ASP A 1 101 ? -13.212 -4.244 2.341 1.00 97.56 101 ASP A O 1
ATOM 809 N N . PRO A 1 102 ? -14.343 -5.661 3.688 1.00 96.00 102 PRO A N 1
ATOM 810 C CA . PRO A 1 102 ? -14.148 -6.841 2.848 1.00 96.00 102 PRO A CA 1
ATOM 811 C C . PRO A 1 102 ? -14.551 -6.666 1.380 1.00 96.00 102 PRO A C 1
ATOM 813 O O . PRO A 1 102 ? -13.942 -7.300 0.515 1.00 96.00 102 PRO A O 1
ATOM 816 N N . MET A 1 103 ? -15.533 -5.813 1.065 1.00 96.56 103 MET A N 1
ATOM 817 C CA . MET A 1 103 ? -15.946 -5.595 -0.325 1.00 96.56 103 MET A CA 1
ATOM 818 C C . MET A 1 103 ? -14.834 -4.955 -1.169 1.00 96.56 103 MET A C 1
ATOM 820 O O . MET A 1 103 ? -14.690 -5.267 -2.351 1.00 96.56 103 MET A O 1
ATOM 824 N N . HIS A 1 104 ? -13.967 -4.149 -0.549 1.00 96.31 104 HIS A N 1
ATOM 825 C CA . HIS A 1 104 ? -12.813 -3.525 -1.204 1.00 96.31 104 HIS A CA 1
ATOM 826 C C . HIS A 1 104 ? -11.602 -4.463 -1.331 1.00 96.31 104 HIS A C 1
ATOM 828 O O . HIS A 1 104 ? -10.582 -4.087 -1.912 1.00 96.31 104 HIS A O 1
ATOM 834 N N . CYS A 1 105 ? -11.708 -5.693 -0.824 1.00 94.81 105 CYS A N 1
ATOM 835 C CA . CYS A 1 105 ? -10.691 -6.737 -0.954 1.00 94.81 105 CYS A CA 1
ATOM 836 C C . CYS A 1 105 ? -10.973 -7.706 -2.114 1.00 94.81 105 CYS A C 1
ATOM 838 O O . CYS A 1 105 ? -10.146 -8.573 -2.390 1.00 94.81 105 CYS A O 1
ATOM 840 N N . VAL A 1 106 ? -12.124 -7.581 -2.790 1.00 94.06 106 VAL A N 1
ATOM 841 C CA . VAL A 1 106 ? -12.501 -8.457 -3.914 1.00 94.06 106 VAL A CA 1
ATOM 842 C C . VAL A 1 106 ? -11.638 -8.181 -5.147 1.00 94.06 106 VAL A C 1
ATOM 844 O O . VAL A 1 106 ? -11.203 -9.121 -5.813 1.00 94.06 106 VAL A O 1
ATOM 847 N N . ARG A 1 107 ? -11.354 -6.905 -5.448 1.00 91.75 107 ARG A N 1
ATOM 848 C CA . ARG A 1 107 ? -10.436 -6.544 -6.539 1.00 91.75 107 ARG A CA 1
ATOM 849 C C . ARG A 1 107 ? -8.980 -6.789 -6.130 1.00 91.75 107 ARG A C 1
ATOM 851 O O . ARG A 1 107 ? -8.605 -6.431 -5.009 1.00 91.75 107 ARG A O 1
ATOM 858 N N . PRO A 1 108 ? -8.131 -7.326 -7.024 1.00 92.75 108 PRO A N 1
ATOM 859 C CA . PRO A 1 108 ? -6.702 -7.438 -6.758 1.00 92.75 108 PRO A CA 1
ATOM 860 C C . PRO A 1 108 ? -6.045 -6.048 -6.619 1.00 92.75 108 PRO A C 1
ATOM 862 O O . PRO A 1 108 ? -6.619 -5.052 -7.062 1.00 92.75 108 PRO A O 1
ATOM 865 N N . PRO A 1 109 ? -4.859 -5.960 -5.991 1.00 92.62 109 PRO A N 1
ATOM 866 C CA . PRO A 1 109 ? -4.009 -4.767 -6.036 1.00 92.62 109 PRO A CA 1
ATOM 867 C C . PRO A 1 109 ? -3.684 -4.337 -7.472 1.00 92.62 109 PRO A C 1
ATOM 869 O O . PRO A 1 109 ? -3.388 -5.198 -8.303 1.00 92.62 109 PRO A O 1
ATOM 872 N N . PHE A 1 110 ? -3.694 -3.029 -7.744 1.00 90.75 110 PHE A N 1
ATOM 873 C CA . PHE A 1 110 ? -3.330 -2.488 -9.063 1.00 90.75 110 PHE A CA 1
ATOM 874 C C . PHE A 1 110 ? -1.811 -2.352 -9.259 1.00 90.75 110 PHE A C 1
ATOM 876 O O . PHE A 1 110 ? -1.325 -2.459 -10.385 1.00 90.75 110 PHE A O 1
ATOM 883 N N . CYS A 1 111 ? -1.039 -2.177 -8.179 1.00 89.81 111 CYS A N 1
ATOM 884 C CA . CYS A 1 111 ? 0.413 -2.053 -8.257 1.00 89.81 111 CYS A CA 1
ATOM 885 C C . CYS A 1 111 ? 1.104 -3.419 -8.140 1.00 89.81 111 CYS A C 1
ATOM 887 O O . CYS A 1 111 ? 0.851 -4.202 -7.218 1.00 89.81 111 CYS A O 1
ATOM 889 N N . LEU A 1 112 ? 2.046 -3.685 -9.049 1.00 87.88 112 LEU A N 1
ATOM 890 C CA . LEU A 1 112 ? 2.877 -4.886 -9.037 1.00 87.88 112 LEU A CA 1
ATOM 891 C C . LEU A 1 112 ? 4.341 -4.527 -8.793 1.00 87.88 112 LEU A C 1
ATOM 893 O O . LEU A 1 112 ? 4.957 -3.775 -9.543 1.00 87.88 112 LEU A O 1
ATOM 897 N N . GLN A 1 113 ? 4.932 -5.134 -7.764 1.00 86.56 113 GLN A N 1
ATOM 898 C CA . GLN A 1 113 ? 6.361 -5.007 -7.506 1.00 86.56 113 GLN A CA 1
ATOM 899 C C . GLN A 1 113 ? 7.153 -5.923 -8.444 1.00 86.56 113 GLN A C 1
ATOM 901 O O . GLN A 1 113 ? 6.968 -7.142 -8.441 1.00 86.56 113 GLN A O 1
ATOM 906 N N . MET A 1 114 ? 8.080 -5.338 -9.203 1.00 87.88 114 MET A N 1
ATOM 907 C CA . MET A 1 114 ? 8.919 -6.051 -10.168 1.00 87.88 114 MET A CA 1
ATOM 908 C C . MET A 1 114 ? 10.408 -5.780 -9.934 1.00 87.88 114 MET A C 1
ATOM 910 O O . MET A 1 114 ? 10.797 -4.862 -9.213 1.00 87.88 114 MET A O 1
ATOM 914 N N . CYS A 1 115 ? 11.258 -6.612 -10.531 1.00 87.81 115 CYS A N 1
ATOM 915 C CA . CYS A 1 115 ? 12.706 -6.420 -10.563 1.00 87.81 115 CYS A CA 1
ATOM 916 C C . CYS A 1 115 ? 13.208 -6.656 -11.987 1.00 87.81 115 CYS A C 1
ATOM 918 O O . CYS A 1 115 ? 12.740 -7.575 -12.662 1.00 87.81 115 CYS A O 1
ATOM 920 N N . MET A 1 116 ? 14.187 -5.866 -12.422 1.00 88.19 116 MET A N 1
ATOM 921 C CA . MET A 1 116 ? 14.794 -6.025 -13.742 1.00 88.19 116 MET A CA 1
ATOM 922 C C . MET A 1 116 ? 15.701 -7.256 -13.775 1.00 88.19 116 MET A C 1
ATOM 924 O O . MET A 1 116 ? 16.594 -7.416 -12.941 1.00 88.19 116 MET A O 1
ATOM 928 N N . HIS A 1 117 ? 15.476 -8.136 -14.747 1.00 89.56 117 HIS A N 1
ATOM 929 C CA . HIS A 1 117 ? 16.286 -9.336 -14.921 1.00 89.56 117 HIS A CA 1
ATOM 930 C C . HIS A 1 117 ? 17.662 -9.014 -15.514 1.00 89.56 117 HIS A C 1
ATOM 932 O O . HIS A 1 117 ? 17.787 -8.154 -16.380 1.00 89.56 117 HIS A O 1
ATOM 938 N N . GLY A 1 118 ? 18.695 -9.733 -15.065 1.00 88.94 118 GLY A N 1
ATOM 939 C CA . GLY A 1 118 ? 20.061 -9.601 -15.585 1.00 88.94 118 GLY A CA 1
ATOM 940 C C . GLY A 1 118 ? 20.819 -8.362 -15.102 1.00 88.94 118 GLY A C 1
ATOM 941 O O . GLY A 1 118 ? 21.979 -8.182 -15.466 1.00 88.94 118 GLY A O 1
ATOM 942 N N . LEU A 1 119 ? 20.202 -7.530 -14.260 1.00 89.44 119 LEU A N 1
ATOM 943 C CA . LEU A 1 119 ? 20.790 -6.298 -13.750 1.00 89.44 119 LEU A CA 1
ATOM 944 C C . LEU A 1 119 ? 21.144 -6.426 -12.263 1.00 89.44 119 LEU A C 1
ATOM 946 O O . LEU A 1 119 ? 20.386 -6.982 -11.468 1.00 89.44 119 LEU A O 1
ATOM 950 N N . LYS A 1 120 ? 22.310 -5.897 -11.885 1.00 90.00 120 LYS A N 1
ATOM 951 C CA . LYS A 1 120 ? 22.779 -5.811 -10.496 1.00 90.00 120 LYS A CA 1
ATOM 952 C C . LYS A 1 120 ? 23.528 -4.491 -10.278 1.00 90.00 120 LYS A C 1
ATOM 954 O O . LYS A 1 120 ? 24.141 -4.002 -11.230 1.00 90.00 120 LYS A O 1
ATOM 959 N N . PRO A 1 121 ? 23.521 -3.930 -9.058 1.00 90.69 121 PRO A N 1
ATOM 960 C CA . PRO A 1 121 ? 24.361 -2.782 -8.747 1.00 90.69 121 PRO A CA 1
ATOM 961 C C . PRO A 1 121 ? 25.842 -3.147 -8.905 1.00 90.69 121 PRO A C 1
ATOM 963 O O . PRO A 1 121 ? 26.244 -4.263 -8.569 1.00 90.69 121 PRO A O 1
ATOM 966 N N . VAL A 1 122 ? 26.643 -2.199 -9.404 1.00 88.88 122 VAL A N 1
ATOM 967 C CA . VAL A 1 122 ? 28.086 -2.386 -9.657 1.00 88.88 122 VAL A CA 1
ATOM 968 C C . VAL A 1 122 ? 28.808 -2.814 -8.380 1.00 88.88 122 VAL A C 1
ATOM 970 O O . VAL A 1 122 ? 29.516 -3.817 -8.377 1.00 88.88 122 VAL A O 1
ATOM 973 N N . ASP A 1 123 ? 28.516 -2.131 -7.274 1.00 83.94 123 ASP A N 1
ATOM 974 C CA . ASP A 1 123 ? 29.158 -2.371 -5.979 1.00 83.94 123 ASP A CA 1
ATOM 975 C C . ASP A 1 123 ? 28.441 -3.449 -5.152 1.00 83.94 123 ASP A C 1
ATOM 977 O O . ASP A 1 123 ? 28.627 -3.529 -3.938 1.00 83.94 123 ASP A O 1
ATOM 981 N N . HIS A 1 124 ? 27.565 -4.248 -5.782 1.00 74.88 124 HIS A N 1
ATOM 982 C CA . HIS A 1 124 ? 26.815 -5.359 -5.175 1.00 74.88 124 HIS A CA 1
ATOM 983 C C . HIS A 1 124 ? 25.968 -5.025 -3.932 1.00 74.88 124 HIS A C 1
ATOM 985 O O . HIS A 1 124 ? 25.371 -5.919 -3.335 1.00 74.88 124 HIS A O 1
ATOM 991 N N . SER A 1 125 ? 25.879 -3.749 -3.570 1.00 82.56 125 SER A N 1
ATOM 992 C CA . SER A 1 125 ? 25.184 -3.246 -2.391 1.00 82.56 125 SER A CA 1
ATOM 993 C C . SER A 1 125 ? 23.970 -2.427 -2.811 1.00 82.56 125 SER A C 1
ATOM 995 O O . SER A 1 125 ? 22.843 -2.884 -2.650 1.00 82.56 125 SER A O 1
ATOM 997 N N . ASN A 1 126 ? 24.192 -1.260 -3.420 1.00 87.25 126 ASN A N 1
ATOM 998 C CA . ASN A 1 126 ? 23.140 -0.322 -3.803 1.00 87.25 126 ASN A CA 1
ATOM 999 C C . ASN A 1 126 ? 23.338 0.234 -5.215 1.00 87.25 126 ASN A C 1
ATOM 1001 O O . ASN A 1 126 ? 24.456 0.356 -5.713 1.00 87.25 126 ASN A O 1
ATOM 1005 N N . TRP A 1 127 ? 22.228 0.603 -5.855 1.00 90.19 127 TRP A N 1
ATOM 1006 C CA . TRP A 1 127 ? 22.253 1.341 -7.115 1.00 90.19 127 TRP A CA 1
ATOM 1007 C C . TRP A 1 127 ? 22.807 2.747 -6.893 1.00 90.19 127 TRP A C 1
ATOM 1009 O O . TRP A 1 127 ? 22.390 3.438 -5.960 1.00 90.19 127 TRP A O 1
ATOM 1019 N N . SER A 1 128 ? 23.719 3.178 -7.767 1.00 91.81 128 SER A N 1
ATOM 1020 C CA . SER A 1 128 ? 24.219 4.552 -7.756 1.00 91.81 128 SER A CA 1
ATOM 1021 C C . SER A 1 128 ? 23.097 5.532 -8.092 1.00 91.81 128 SER A C 1
ATOM 1023 O O . SER A 1 128 ? 22.149 5.191 -8.801 1.00 91.81 128 SER A O 1
ATOM 1025 N N . GLU A 1 129 ? 23.211 6.772 -7.620 1.00 92.75 129 GLU A N 1
ATOM 1026 C CA . GLU A 1 129 ? 22.173 7.780 -7.859 1.00 92.75 129 GLU A CA 1
ATOM 1027 C C . GLU A 1 129 ? 21.980 8.064 -9.353 1.00 92.75 129 GLU A C 1
ATOM 1029 O O . GLU A 1 129 ? 20.857 8.137 -9.840 1.00 92.75 129 GLU A O 1
ATOM 1034 N N . LYS A 1 130 ? 23.081 8.073 -10.114 1.00 93.06 130 LYS A N 1
ATOM 1035 C CA . LYS A 1 130 ? 23.047 8.181 -11.576 1.00 93.06 130 LYS A CA 1
ATOM 1036 C C . LYS A 1 130 ? 22.253 7.043 -12.227 1.00 93.06 130 LYS A C 1
ATOM 1038 O O . LYS A 1 130 ? 21.517 7.284 -13.177 1.00 93.06 130 LYS A O 1
ATOM 1043 N N . ALA A 1 131 ? 22.394 5.810 -11.733 1.00 92.06 131 ALA A N 1
ATOM 1044 C CA . ALA A 1 131 ? 21.637 4.677 -12.259 1.00 92.06 131 ALA A CA 1
ATOM 1045 C C . ALA A 1 131 ? 20.143 4.798 -11.931 1.00 92.06 131 ALA A C 1
ATOM 1047 O O . ALA A 1 131 ? 19.315 4.546 -12.799 1.00 92.06 131 ALA A O 1
ATOM 1048 N N . LYS A 1 132 ? 19.786 5.230 -10.714 1.00 91.62 132 LYS A N 1
ATOM 1049 C CA . LYS A 1 132 ? 18.382 5.474 -10.347 1.00 91.62 132 LYS A CA 1
ATOM 1050 C C . LYS A 1 132 ? 17.750 6.557 -11.218 1.00 91.62 132 LYS A C 1
ATOM 1052 O O . LYS A 1 132 ? 16.675 6.334 -11.757 1.00 91.62 132 LYS A O 1
ATOM 1057 N N . GLN A 1 133 ? 18.438 7.686 -11.403 1.00 93.06 133 GLN A N 1
ATOM 1058 C CA . GLN A 1 133 ? 17.977 8.780 -12.264 1.00 93.06 133 GLN A CA 1
ATOM 1059 C C . GLN A 1 133 ? 17.753 8.321 -13.704 1.00 93.06 133 GLN A C 1
ATOM 1061 O O . GLN A 1 133 ? 16.732 8.657 -14.292 1.00 93.06 133 GLN A O 1
ATOM 1066 N N . PHE A 1 134 ? 18.666 7.506 -14.239 1.00 93.06 134 PHE A N 1
ATOM 1067 C CA . PHE A 1 134 ? 18.486 6.883 -15.547 1.00 93.06 134 PHE A CA 1
ATOM 1068 C C . PHE A 1 134 ? 17.226 6.006 -15.592 1.00 93.06 134 PHE A C 1
ATOM 1070 O O . PHE A 1 134 ? 16.427 6.121 -16.512 1.00 93.06 134 PHE A O 1
ATOM 1077 N N . PHE A 1 135 ? 16.988 5.159 -14.586 1.00 89.31 135 PHE A N 1
ATOM 1078 C CA . PHE A 1 135 ? 15.763 4.356 -14.567 1.00 89.31 135 PHE A CA 1
ATOM 1079 C C . PHE A 1 135 ? 14.497 5.210 -14.479 1.00 89.31 135 PHE A C 1
ATOM 1081 O O . PHE A 1 135 ? 13.537 4.900 -15.173 1.00 89.31 135 PHE A O 1
ATOM 1088 N N . TYR A 1 136 ? 14.495 6.288 -13.691 1.00 87.56 136 TYR A N 1
ATOM 1089 C CA . TYR A 1 136 ? 13.354 7.204 -13.625 1.00 87.56 136 TYR A CA 1
ATOM 1090 C C . TYR A 1 136 ? 13.102 7.936 -14.948 1.00 87.56 136 TYR A C 1
ATOM 1092 O O . TYR A 1 136 ? 11.948 8.187 -15.284 1.00 87.56 136 TYR A O 1
ATOM 1100 N N . SER A 1 137 ? 14.146 8.260 -15.720 1.00 89.38 137 SER A N 1
ATOM 1101 C CA . SER A 1 137 ? 13.969 8.907 -17.026 1.00 89.38 137 SER A CA 1
ATOM 1102 C C . SER A 1 137 ? 13.466 7.951 -18.106 1.00 89.38 137 SER A C 1
ATOM 1104 O O . SER A 1 137 ? 12.712 8.374 -18.978 1.00 89.38 137 SER A O 1
ATOM 1106 N N . GLU A 1 138 ? 13.872 6.680 -18.059 1.00 89.44 138 GLU A N 1
ATOM 1107 C CA . GLU A 1 138 ? 13.478 5.676 -19.057 1.00 89.44 138 GLU A CA 1
ATOM 1108 C C . GLU A 1 138 ? 12.121 5.021 -18.748 1.00 89.44 138 GLU A C 1
ATOM 1110 O O . GLU A 1 138 ? 11.363 4.701 -19.662 1.00 89.44 138 GLU A O 1
ATOM 1115 N N . LEU A 1 139 ? 11.787 4.826 -17.468 1.00 86.94 139 LEU A N 1
ATOM 1116 C CA . LEU A 1 139 ? 10.523 4.230 -17.018 1.00 86.94 139 LEU A CA 1
ATOM 1117 C C . LEU A 1 139 ? 9.513 5.317 -16.651 1.00 86.94 139 LEU A C 1
ATOM 1119 O O . LEU A 1 139 ? 9.120 5.463 -15.494 1.00 86.94 139 LEU A O 1
ATOM 1123 N N . ARG A 1 140 ? 9.108 6.093 -17.653 1.00 83.19 140 ARG A N 1
ATOM 1124 C CA . ARG A 1 140 ? 8.117 7.156 -17.476 1.00 83.19 140 ARG A CA 1
ATOM 1125 C C . ARG A 1 140 ? 6.730 6.598 -17.164 1.00 83.19 140 ARG A C 1
ATOM 1127 O O . ARG A 1 140 ? 6.277 5.657 -17.807 1.00 83.19 140 ARG A O 1
ATOM 1134 N N . GLU A 1 141 ? 6.031 7.252 -16.242 1.00 77.81 141 GLU A N 1
ATOM 1135 C CA . GLU A 1 141 ? 4.679 6.872 -15.806 1.00 77.81 141 GLU A CA 1
ATOM 1136 C C . GLU A 1 141 ? 3.617 7.040 -16.904 1.00 77.81 141 GLU A C 1
ATOM 1138 O O . GLU A 1 141 ? 2.608 6.339 -16.912 1.00 77.81 141 GLU A O 1
ATOM 1143 N N . ASP A 1 142 ? 3.851 7.940 -17.860 1.00 78.75 142 ASP A N 1
ATOM 1144 C CA . ASP A 1 142 ? 2.920 8.245 -18.948 1.00 78.75 142 ASP A CA 1
ATOM 1145 C C . ASP A 1 142 ? 3.167 7.423 -20.224 1.00 78.75 142 ASP A C 1
ATOM 1147 O O . ASP A 1 142 ? 2.462 7.594 -21.222 1.00 78.75 142 ASP A O 1
ATOM 1151 N N . VAL A 1 143 ? 4.152 6.517 -20.207 1.00 81.88 143 VAL A N 1
ATOM 1152 C CA . VAL A 1 143 ? 4.524 5.700 -21.365 1.00 81.88 143 VAL A CA 1
ATOM 1153 C C . VAL A 1 143 ? 4.306 4.216 -21.057 1.00 81.88 143 VAL A C 1
ATOM 1155 O O . VAL A 1 143 ? 4.886 3.683 -20.113 1.00 81.88 143 VAL A O 1
ATOM 1158 N N . PRO A 1 144 ? 3.520 3.492 -21.874 1.00 84.31 144 PRO A N 1
ATOM 1159 C CA . PRO A 1 144 ? 3.392 2.047 -21.747 1.00 84.31 144 PRO A CA 1
ATOM 1160 C C . PRO A 1 144 ? 4.728 1.346 -21.890 1.00 84.31 144 PRO A C 1
ATOM 1162 O O . PRO A 1 144 ? 5.460 1.569 -22.856 1.00 84.31 144 PRO A O 1
ATOM 1165 N N . VAL A 1 145 ? 4.969 0.393 -20.999 1.00 86.44 145 VAL A N 1
ATOM 1166 C CA . VAL A 1 145 ? 6.126 -0.490 -21.086 1.00 86.44 145 VAL A CA 1
ATOM 1167 C C . VAL A 1 145 ? 5.647 -1.903 -21.391 1.00 86.44 145 VAL A C 1
ATOM 1169 O O . VAL A 1 145 ? 4.795 -2.457 -20.698 1.00 86.44 145 VAL A O 1
ATOM 1172 N N . ALA A 1 146 ? 6.202 -2.501 -22.443 1.00 88.81 146 ALA A N 1
ATOM 1173 C CA . ALA A 1 146 ? 6.033 -3.923 -22.704 1.00 88.81 146 ALA A CA 1
ATOM 1174 C C . ALA A 1 146 ? 6.984 -4.714 -21.799 1.00 88.81 146 ALA A C 1
ATOM 1176 O O . ALA A 1 146 ? 8.188 -4.461 -21.777 1.00 88.81 146 ALA A O 1
ATOM 1177 N N . LEU A 1 147 ? 6.448 -5.683 -21.059 1.00 89.06 147 LEU A N 1
ATOM 1178 C CA . LEU A 1 147 ? 7.203 -6.469 -20.088 1.00 89.06 147 LEU A CA 1
ATOM 1179 C C . LEU A 1 147 ? 7.133 -7.953 -20.436 1.00 89.06 147 LEU A C 1
ATOM 1181 O O . LEU A 1 147 ? 6.076 -8.465 -20.800 1.00 89.06 147 LEU A O 1
ATOM 1185 N N . ASN A 1 148 ? 8.255 -8.654 -20.271 1.00 92.50 148 ASN A N 1
ATOM 1186 C CA . ASN A 1 148 ? 8.303 -10.111 -20.325 1.00 92.50 148 ASN A CA 1
ATOM 1187 C C . ASN A 1 148 ? 8.686 -10.667 -18.950 1.00 92.50 148 ASN A C 1
ATOM 1189 O O . ASN A 1 148 ? 9.713 -10.290 -18.379 1.00 92.50 148 ASN A O 1
ATOM 1193 N N . ILE A 1 149 ? 7.863 -11.568 -18.417 1.00 91.12 149 ILE A N 1
ATOM 1194 C CA . ILE A 1 149 ? 8.084 -12.166 -17.101 1.00 91.12 149 ILE A CA 1
ATOM 1195 C C . ILE A 1 149 ? 8.976 -13.393 -17.266 1.00 91.12 149 ILE A C 1
ATOM 1197 O O . ILE A 1 149 ? 8.542 -14.450 -17.713 1.00 91.12 149 ILE A O 1
ATOM 1201 N N . VAL A 1 150 ? 10.235 -13.253 -16.858 1.00 91.94 150 VAL A N 1
ATOM 1202 C CA . VAL A 1 150 ? 11.259 -14.304 -17.001 1.00 91.94 150 VAL A CA 1
ATOM 1203 C C . VAL A 1 150 ? 11.438 -15.174 -15.751 1.00 91.94 150 VAL A C 1
ATOM 1205 O O . VAL A 1 150 ? 12.170 -16.159 -15.778 1.00 91.94 150 VAL A O 1
ATOM 1208 N N . GLY A 1 151 ? 10.788 -14.830 -14.636 1.00 88.06 151 GLY A N 1
ATOM 1209 C CA . GLY A 1 151 ? 10.843 -15.617 -13.406 1.00 88.06 151 GLY A CA 1
ATOM 1210 C C . GLY A 1 151 ? 10.236 -14.908 -12.199 1.00 88.06 151 GLY A C 1
ATOM 1211 O O . GLY A 1 151 ? 9.844 -13.746 -12.272 1.00 88.06 151 GLY A O 1
ATOM 1212 N N . CYS A 1 152 ? 10.177 -15.616 -11.068 1.00 84.38 152 CYS A N 1
ATOM 1213 C CA . CYS A 1 152 ? 9.708 -15.082 -9.790 1.00 84.38 152 CYS A CA 1
ATOM 1214 C C . CYS A 1 152 ? 10.747 -15.319 -8.687 1.00 84.38 152 CYS A C 1
ATOM 1216 O O . CYS A 1 152 ? 11.259 -16.428 -8.513 1.00 84.38 152 CYS A O 1
ATOM 1218 N N . ASN A 1 153 ? 11.059 -14.276 -7.915 1.00 73.81 153 ASN A N 1
ATOM 1219 C CA . ASN A 1 153 ? 11.950 -14.412 -6.770 1.00 73.81 153 ASN A CA 1
ATOM 1220 C C . ASN A 1 153 ? 11.144 -14.826 -5.531 1.00 73.81 153 ASN A C 1
ATOM 1222 O O . ASN A 1 153 ? 10.484 -14.005 -4.901 1.00 73.81 153 ASN A O 1
ATOM 1226 N N . LYS A 1 154 ? 11.217 -16.109 -5.163 1.00 67.19 154 LYS A N 1
ATOM 1227 C CA . LYS A 1 154 ? 10.498 -16.662 -4.001 1.00 67.19 154 LYS A CA 1
ATOM 1228 C C . LYS A 1 154 ? 11.087 -16.242 -2.642 1.00 67.19 154 LYS A C 1
ATOM 1230 O O . LYS A 1 154 ? 10.501 -16.571 -1.618 1.00 67.19 154 LYS A O 1
ATOM 1235 N N . LYS A 1 155 ? 12.242 -15.558 -2.612 1.00 57.31 155 LYS A N 1
ATOM 1236 C CA . LYS A 1 155 ? 12.970 -15.203 -1.375 1.00 57.31 155 LYS A CA 1
ATOM 1237 C C . LYS A 1 155 ? 12.702 -13.789 -0.846 1.00 57.31 155 LYS A C 1
ATOM 1239 O O . LYS A 1 155 ? 13.214 -13.456 0.216 1.00 57.31 155 LYS A O 1
ATOM 1244 N N . LEU A 1 156 ? 11.914 -12.961 -1.535 1.00 50.88 156 LEU A N 1
ATOM 1245 C CA . LEU A 1 156 ? 11.565 -11.614 -1.064 1.00 50.88 156 LEU A CA 1
ATOM 1246 C C . LEU A 1 156 ? 10.439 -11.675 -0.018 1.00 50.88 156 LEU A C 1
ATOM 1248 O O . LEU A 1 156 ? 9.311 -11.260 -0.261 1.00 50.88 156 LEU A O 1
ATOM 1252 N N . VAL A 1 157 ? 10.745 -12.209 1.163 1.00 46.28 157 VAL A N 1
ATOM 1253 C CA . VAL A 1 157 ? 10.006 -11.842 2.374 1.00 46.28 157 VAL A CA 1
ATOM 1254 C C . VAL A 1 157 ? 10.649 -10.543 2.837 1.00 46.28 157 VAL A C 1
ATOM 1256 O O . VAL A 1 157 ? 11.841 -10.542 3.136 1.00 46.28 157 VAL A O 1
ATOM 1259 N N . PHE A 1 158 ? 9.902 -9.435 2.811 1.00 46.94 158 PHE A N 1
ATOM 1260 C CA . PHE A 1 158 ? 10.377 -8.161 3.355 1.00 46.94 158 PHE A CA 1
ATOM 1261 C C . PHE A 1 158 ? 10.992 -8.406 4.734 1.00 46.94 158 PHE A C 1
ATOM 1263 O O . PHE A 1 158 ? 10.390 -9.097 5.558 1.00 46.94 158 PHE A O 1
ATOM 1270 N N . ASP A 1 159 ? 12.188 -7.863 4.960 1.00 42.12 159 ASP A N 1
ATOM 1271 C CA . ASP A 1 159 ? 12.758 -7.767 6.296 1.00 42.12 159 ASP A CA 1
ATOM 1272 C C . ASP A 1 159 ? 11.740 -7.011 7.161 1.00 42.12 159 ASP A C 1
ATOM 1274 O O . ASP A 1 159 ? 11.489 -5.822 6.963 1.00 42.12 159 ASP A O 1
ATOM 1278 N N . ARG A 1 160 ? 11.055 -7.755 8.034 1.00 47.84 160 ARG A N 1
ATOM 1279 C CA . ARG A 1 160 ? 9.974 -7.246 8.889 1.00 47.84 160 ARG A CA 1
ATOM 1280 C C . ARG A 1 160 ? 10.519 -6.480 10.087 1.00 47.84 160 ARG A C 1
ATOM 1282 O O . ARG A 1 160 ? 9.741 -5.955 10.880 1.00 47.84 160 ARG A O 1
ATOM 1289 N N . SER A 1 161 ? 11.842 -6.426 10.239 1.00 39.81 161 SER A N 1
ATOM 1290 C CA . SER A 1 161 ? 12.461 -5.567 11.229 1.00 39.81 161 SER A CA 1
ATOM 1291 C C . SER A 1 161 ? 12.407 -4.120 10.732 1.00 39.81 161 SER A C 1
ATOM 1293 O O . SER A 1 161 ? 13.006 -3.744 9.725 1.00 39.81 161 SER A O 1
ATOM 1295 N N . LEU A 1 162 ? 11.627 -3.287 11.427 1.00 40.91 162 LEU A N 1
ATOM 1296 C CA . LEU A 1 162 ? 11.673 -1.839 11.253 1.00 40.91 162 LEU A CA 1
ATOM 1297 C C . LEU A 1 162 ? 13.081 -1.348 11.608 1.00 40.91 162 LEU A C 1
ATOM 1299 O O . LEU A 1 162 ? 13.395 -1.110 12.775 1.00 40.91 162 LEU A O 1
ATOM 1303 N N . LYS A 1 163 ? 13.926 -1.157 10.597 1.00 41.88 163 LYS A N 1
ATOM 1304 C CA . LYS A 1 163 ? 14.997 -0.165 10.671 1.00 41.88 163 LYS A CA 1
ATOM 1305 C C . LYS A 1 163 ? 14.373 1.177 10.294 1.00 41.88 163 LYS A C 1
ATOM 1307 O O . LYS A 1 163 ? 14.171 1.441 9.111 1.00 41.88 163 LYS A O 1
ATOM 1312 N N . LEU A 1 164 ? 13.957 1.924 11.319 1.00 43.78 164 LEU A N 1
ATOM 1313 C CA . LEU A 1 164 ? 13.796 3.377 11.225 1.00 43.78 164 LEU A CA 1
ATOM 1314 C C . LEU A 1 164 ? 15.187 4.002 11.141 1.00 43.78 164 LEU A C 1
ATOM 1316 O O . LEU A 1 164 ? 16.055 3.528 11.913 1.00 43.78 164 LEU A O 1
#

Radius of gyration: 17.73 Å; chains: 1; bounding box: 49×33×49 Å

Foldseek 3Di:
DVVLLVVQVVLLVVQCVQVVDVVNWAADDLVCVVVCVVVVHKDKFKAADDDPVCVRRHRIFIKIFLEWDDDPDPPWIWTWIFTQAPTDIDIDISRRTTHDDVVSVPDGRNDDDDDDPPDADPVNPDNDPVRVVVCPVVPDPPDDDDDDDPDDDPPPPDPSDDPD

Sequence (164 aa):
MIAANDELANFAEELNSFYGHPKNRKLINSSNVVIALEKGKRVYGIVEVDDEFAQFTGCWQRIEILGIKDGYYSESFFCRLRFLDSGGTDVRLLSSILEIDPMHCVRPPFCLQMCMHGLKPVDHSNWSEKAKQFFYSELREDVPVALNIVGCNKKLVFDRSLKL